Protein AF-A0A3M9MC49-F1 (afdb_monomer_lite)

Radius of gyration: 16.66 Å; chains: 1; bounding box: 54×24×45 Å

Foldseek 3Di:
DVVLLVQLLVLLQQLVCQLPPVDTLPVLCVVLVVCVVPHDLDPDLPDDLVSLSNVLSVLSVQLNVLSVVLVVDPDLVSSLVSPVSSLVSSVVSLCSNQVCVVPDPSSVSSVVSCPSSVVSSVVSVVVSVVVVVVVVVVVVVD

Organism: NCBI:txid2487040

Secondary structure (DSSP, 8-state):
-HHHHHHHHHHHHHHHIIIII---HHHHHHHHHHHHHHS-----TT--HHHHHHHHHHHHHHHHHHHHHHHH---HHHHHHHHHHHHHHHHHHHHHHHTTTTT-HHHHHHHHHHHHHHHHHHHHHHHHHHHHHHHHHHHT--

pLDDT: mean 81.54, std 14.17, range [47.94, 96.81]

Structure (mmCIF, N/CA/C/O backbone):
data_AF-A0A3M9MC49-F1
#
_entry.id   AF-A0A3M9MC49-F1
#
loop_
_atom_site.group_PDB
_atom_site.id
_atom_site.type_symbol
_atom_site.label_atom_id
_atom_site.label_alt_id
_atom_site.label_comp_id
_atom_site.label_asym_id
_atom_site.label_entity_id
_atom_site.label_seq_id
_atom_site.pdbx_PDB_ins_code
_atom_site.Cartn_x
_atom_site.Cartn_y
_atom_site.Cartn_z
_atom_site.occupancy
_atom_site.B_iso_or_equiv
_atom_site.auth_seq_id
_atom_site.auth_comp_id
_atom_site.auth_asym_id
_atom_site.auth_atom_id
_atom_site.pdbx_PDB_model_num
ATOM 1 N N . MET A 1 1 ? -10.753 -7.063 10.467 1.00 80.44 1 MET A N 1
ATOM 2 C CA . MET A 1 1 ? -9.899 -6.134 9.687 1.00 80.44 1 MET A CA 1
ATOM 3 C C . MET A 1 1 ? -8.442 -6.533 9.704 1.00 80.44 1 MET A C 1
ATOM 5 O O . MET A 1 1 ? -7.865 -6.559 8.635 1.00 80.44 1 MET A O 1
ATOM 9 N N . LYS A 1 2 ? -7.887 -6.906 10.867 1.00 86.56 2 LYS A N 1
ATOM 10 C CA . LYS A 1 2 ? -6.475 -7.289 11.019 1.00 86.56 2 LYS A CA 1
ATOM 11 C C . LYS A 1 2 ? -5.970 -8.242 9.924 1.00 86.56 2 LYS A C 1
ATOM 13 O O . LYS A 1 2 ? -4.986 -7.931 9.277 1.00 86.56 2 LYS A O 1
ATOM 18 N N . ARG A 1 3 ? -6.708 -9.326 9.635 1.00 89.50 3 ARG A N 1
ATOM 19 C CA . ARG A 1 3 ? -6.379 -10.269 8.544 1.00 89.50 3 ARG A CA 1
ATOM 20 C C . ARG A 1 3 ? -6.239 -9.595 7.173 1.00 89.50 3 ARG A C 1
ATOM 22 O O . ARG A 1 3 ? -5.277 -9.860 6.475 1.00 89.50 3 ARG A O 1
ATOM 29 N N . LEU A 1 4 ? -7.171 -8.713 6.809 1.00 90.00 4 LEU A N 1
ATOM 30 C CA . LEU A 1 4 ? -7.152 -8.023 5.516 1.00 90.00 4 LEU A CA 1
ATOM 31 C C . LEU A 1 4 ? -6.007 -7.007 5.440 1.00 90.00 4 LEU A C 1
ATOM 33 O O . LEU A 1 4 ? -5.341 -6.939 4.424 1.00 90.00 4 LEU A O 1
ATOM 37 N N . THR A 1 5 ? -5.724 -6.291 6.533 1.00 87.06 5 THR A N 1
ATOM 38 C CA . THR A 1 5 ? -4.550 -5.410 6.638 1.00 87.06 5 THR A CA 1
ATOM 39 C C . THR A 1 5 ? -3.244 -6.183 6.462 1.00 87.06 5 THR A C 1
ATOM 41 O O . THR A 1 5 ? -2.390 -5.755 5.696 1.00 87.06 5 THR A O 1
ATOM 44 N N . ILE A 1 6 ? -3.111 -7.343 7.113 1.00 89.00 6 ILE A N 1
ATOM 45 C CA . ILE A 1 6 ? -1.938 -8.216 6.972 1.00 89.00 6 ILE A CA 1
ATOM 46 C C . ILE A 1 6 ? -1.812 -8.727 5.531 1.00 89.00 6 ILE A C 1
ATOM 48 O O . ILE A 1 6 ? -0.722 -8.682 4.976 1.00 89.00 6 ILE A O 1
ATOM 52 N N . LEU A 1 7 ? -2.913 -9.149 4.897 1.00 90.00 7 LEU A N 1
ATOM 53 C CA . LEU A 1 7 ? -2.908 -9.569 3.491 1.00 90.00 7 LEU A CA 1
ATOM 54 C C . LEU A 1 7 ? -2.515 -8.431 2.544 1.00 90.00 7 LEU A C 1
ATOM 56 O O . LEU A 1 7 ? -1.719 -8.655 1.642 1.00 90.00 7 LEU A O 1
ATOM 60 N N . THR A 1 8 ? -3.020 -7.212 2.755 1.00 90.12 8 THR A N 1
ATOM 61 C CA . THR A 1 8 ? -2.614 -6.038 1.967 1.00 90.12 8 THR A CA 1
ATOM 62 C C . THR A 1 8 ? -1.112 -5.787 2.083 1.00 90.12 8 THR A C 1
ATOM 64 O O . THR A 1 8 ? -0.463 -5.545 1.071 1.00 90.12 8 THR A O 1
ATOM 67 N N . ILE A 1 9 ? -0.552 -5.887 3.292 1.00 87.56 9 ILE A N 1
ATOM 68 C CA . ILE A 1 9 ? 0.890 -5.746 3.518 1.00 87.56 9 ILE A CA 1
ATOM 69 C C . ILE A 1 9 ? 1.660 -6.875 2.806 1.00 87.56 9 ILE A C 1
ATOM 71 O O . ILE A 1 9 ? 2.579 -6.594 2.045 1.00 87.56 9 ILE A O 1
ATOM 75 N N . LEU A 1 10 ? 1.248 -8.136 2.979 1.00 87.12 10 LEU A N 1
ATOM 76 C CA . LEU A 1 10 ? 1.866 -9.305 2.337 1.00 87.12 10 LEU A CA 1
ATOM 77 C C . LEU A 1 10 ? 1.857 -9.219 0.811 1.00 87.12 10 LEU A C 1
ATOM 79 O O . LEU A 1 10 ? 2.884 -9.428 0.175 1.00 87.12 10 LEU A O 1
ATOM 83 N N . PHE A 1 11 ? 0.722 -8.877 0.206 1.00 88.38 11 PHE A N 1
ATOM 84 C CA . PHE A 1 11 ? 0.652 -8.747 -1.245 1.00 88.38 11 PHE A CA 1
ATOM 85 C C . PHE A 1 11 ? 1.455 -7.563 -1.767 1.00 88.38 11 PHE A C 1
ATOM 87 O O . PHE A 1 11 ? 1.997 -7.670 -2.860 1.00 88.38 11 PHE A O 1
ATOM 94 N N . ASN A 1 12 ? 1.590 -6.477 -1.000 1.00 86.94 12 ASN A N 1
ATOM 95 C CA . ASN A 1 12 ? 2.485 -5.384 -1.373 1.00 86.94 12 ASN A CA 1
ATOM 96 C C . ASN A 1 12 ? 3.956 -5.843 -1.436 1.00 86.94 12 ASN A C 1
ATOM 98 O O . ASN A 1 12 ? 4.674 -5.432 -2.342 1.00 86.94 12 ASN A O 1
ATOM 102 N N . PHE A 1 13 ? 4.389 -6.753 -0.552 1.00 78.88 13 PHE A N 1
ATOM 103 C CA . PHE A 1 13 ? 5.729 -7.353 -0.641 1.00 78.88 13 PHE A CA 1
ATOM 104 C C . PHE A 1 13 ? 5.933 -8.176 -1.915 1.00 78.88 13 PHE A C 1
ATOM 106 O O . PHE A 1 13 ? 6.998 -8.112 -2.529 1.00 78.88 13 PHE A O 1
ATOM 113 N N . PHE A 1 14 ? 4.924 -8.947 -2.324 1.00 79.19 14 PHE A N 1
ATOM 114 C CA . PHE A 1 14 ? 5.042 -9.820 -3.494 1.00 79.19 14 PHE A CA 1
ATOM 115 C C . PHE A 1 14 ? 5.218 -9.064 -4.816 1.00 79.19 14 PHE A C 1
ATOM 117 O O . PHE A 1 14 ? 5.756 -9.638 -5.760 1.00 79.19 14 PHE A O 1
ATOM 124 N N . ILE A 1 15 ? 4.843 -7.783 -4.873 1.00 77.94 15 ILE A N 1
ATOM 125 C CA . ILE A 1 15 ? 5.025 -6.931 -6.058 1.00 77.94 15 ILE A CA 1
ATOM 126 C C . ILE A 1 15 ? 6.504 -6.823 -6.428 1.00 77.94 15 ILE A C 1
ATOM 128 O O . ILE A 1 15 ? 6.878 -7.027 -7.577 1.00 77.94 15 ILE A O 1
ATOM 132 N N . VAL A 1 16 ? 7.350 -6.547 -5.435 1.00 67.38 16 VAL A N 1
ATOM 133 C CA . VAL A 1 16 ? 8.792 -6.359 -5.636 1.00 67.38 16 VAL A CA 1
ATOM 134 C C . VAL A 1 16 ? 9.462 -7.690 -5.970 1.00 67.38 16 VAL A C 1
ATOM 136 O O . VAL A 1 16 ? 10.287 -7.761 -6.877 1.00 67.38 16 VAL A O 1
ATOM 139 N N . VAL A 1 17 ? 9.078 -8.762 -5.271 1.00 65.38 17 VAL A N 1
ATOM 140 C CA . VAL A 1 17 ? 9.640 -10.102 -5.500 1.00 65.38 17 VAL A CA 1
ATOM 141 C C . VAL A 1 17 ? 9.307 -10.603 -6.911 1.00 65.38 17 VAL A C 1
ATOM 143 O O . VAL A 1 17 ? 10.170 -11.171 -7.579 1.00 65.38 17 VAL A O 1
ATOM 146 N N . GLY A 1 18 ? 8.081 -10.358 -7.386 1.00 57.28 18 GLY A N 1
ATOM 147 C CA . GLY A 1 18 ? 7.622 -10.761 -8.717 1.00 57.28 18 GLY A CA 1
ATOM 148 C C . GLY A 1 18 ? 8.293 -10.015 -9.873 1.00 57.28 18 GLY A C 1
ATOM 149 O O . GLY A 1 18 ? 8.401 -10.567 -10.964 1.00 57.28 18 GLY A O 1
ATOM 150 N N . ALA A 1 19 ? 8.805 -8.804 -9.640 1.00 63.38 19 ALA A N 1
ATOM 151 C CA . ALA A 1 19 ? 9.463 -7.976 -10.653 1.00 63.38 19 ALA A CA 1
ATOM 152 C C . ALA A 1 19 ? 10.852 -8.477 -11.101 1.00 63.38 19 ALA A C 1
ATOM 154 O O . ALA A 1 19 ? 11.510 -7.829 -11.911 1.00 63.38 19 ALA A O 1
ATOM 155 N N . GLY A 1 20 ? 11.316 -9.620 -10.586 1.00 52.66 20 GLY A N 1
ATOM 156 C CA . GLY A 1 20 ? 12.557 -10.258 -11.033 1.00 52.66 20 GLY A CA 1
ATOM 157 C C . GLY A 1 20 ? 13.826 -9.749 -10.354 1.00 52.66 20 GLY A C 1
ATOM 158 O O . GLY A 1 20 ? 14.906 -10.240 -10.666 1.00 52.66 20 GLY A O 1
ATOM 159 N N . HIS A 1 21 ? 13.726 -8.841 -9.380 1.00 57.59 21 HIS A N 1
ATOM 160 C CA . HIS A 1 21 ? 14.907 -8.404 -8.637 1.00 57.59 21 HIS A CA 1
ATOM 161 C C . HIS A 1 21 ? 15.378 -9.395 -7.571 1.00 57.59 21 HIS A C 1
ATOM 163 O O . HIS A 1 21 ? 16.453 -9.188 -7.031 1.00 57.59 21 HIS A O 1
ATOM 169 N N . GLY A 1 22 ? 14.629 -10.463 -7.245 1.00 47.94 22 GLY A N 1
ATOM 170 C CA . GLY A 1 22 ? 15.051 -11.477 -6.250 1.00 47.94 22 GLY A CA 1
ATOM 171 C C . GLY A 1 22 ? 15.311 -10.915 -4.842 1.00 47.94 22 GLY A C 1
ATOM 172 O O . GLY A 1 22 ? 15.716 -11.621 -3.923 1.00 47.94 22 GLY A O 1
ATOM 173 N N . ILE A 1 23 ? 15.046 -9.627 -4.680 1.00 49.34 23 ILE A N 1
ATOM 174 C CA . ILE A 1 23 ? 15.401 -8.788 -3.567 1.00 49.34 23 ILE A CA 1
ATOM 175 C C . ILE A 1 23 ? 14.087 -8.535 -2.838 1.00 49.34 23 ILE A C 1
ATOM 177 O O . ILE A 1 23 ? 13.244 -7.743 -3.258 1.00 49.34 23 ILE A O 1
ATOM 181 N N . GLY A 1 24 ? 13.874 -9.281 -1.757 1.00 54.09 24 GLY A N 1
ATOM 182 C CA . GLY A 1 24 ? 12.802 -8.978 -0.816 1.00 54.09 24 GLY A CA 1
ATOM 183 C C . GLY A 1 24 ? 13.017 -7.613 -0.148 1.00 54.09 24 GLY A C 1
ATOM 184 O O . GLY A 1 24 ? 13.926 -6.858 -0.485 1.00 54.09 24 GLY A O 1
ATOM 185 N N . PHE A 1 25 ? 12.212 -7.311 0.869 1.00 52.22 25 PHE A N 1
ATOM 186 C CA . PHE A 1 25 ? 12.291 -6.065 1.646 1.00 52.22 25 PHE A CA 1
ATOM 187 C C . PHE A 1 25 ? 13.715 -5.661 2.062 1.00 52.22 25 PHE A C 1
ATOM 189 O O . PHE A 1 25 ? 14.055 -4.485 2.028 1.00 52.22 25 PHE A O 1
ATOM 196 N N . VAL A 1 26 ? 14.549 -6.648 2.403 1.00 50.41 26 VAL A N 1
ATOM 197 C CA . VAL A 1 26 ? 15.935 -6.451 2.841 1.00 50.41 26 VAL A CA 1
ATOM 198 C C . VAL A 1 26 ? 16.790 -5.828 1.744 1.00 50.41 26 VAL A C 1
ATOM 200 O O . VAL A 1 26 ? 17.437 -4.822 1.998 1.00 50.41 26 VAL A O 1
ATOM 203 N N . GLY A 1 27 ? 16.736 -6.328 0.510 1.00 54.31 27 GLY A N 1
ATOM 204 C CA . GLY A 1 27 ? 17.607 -5.780 -0.525 1.00 54.31 27 GLY A CA 1
ATOM 205 C C . GLY A 1 27 ? 17.101 -4.451 -1.104 1.00 54.31 27 GLY A C 1
ATOM 206 O O . GLY A 1 27 ? 17.914 -3.692 -1.611 1.00 54.31 27 GLY A O 1
ATOM 207 N N . ILE A 1 28 ? 15.800 -4.108 -1.023 1.00 58.06 28 ILE A N 1
ATOM 208 C CA . ILE A 1 28 ? 15.373 -2.745 -1.403 1.00 58.06 28 ILE A CA 1
ATOM 209 C C . ILE A 1 28 ? 15.883 -1.744 -0.371 1.00 58.06 28 ILE A C 1
ATOM 211 O O . ILE A 1 28 ? 16.340 -0.668 -0.744 1.00 58.06 28 ILE A O 1
ATOM 215 N N . ILE A 1 29 ? 15.820 -2.099 0.917 1.00 58.12 29 ILE A N 1
ATOM 216 C CA . ILE A 1 29 ? 16.400 -1.286 1.987 1.00 58.12 29 ILE A CA 1
ATOM 217 C C . ILE A 1 29 ? 17.908 -1.163 1.776 1.00 58.12 29 ILE A C 1
ATOM 219 O O . ILE A 1 29 ? 18.412 -0.051 1.820 1.00 58.12 29 ILE A O 1
ATOM 223 N N . GLU A 1 30 ? 18.618 -2.257 1.492 1.00 52.91 30 GLU A N 1
ATOM 224 C CA . GLU A 1 30 ? 20.064 -2.223 1.242 1.00 52.91 30 GLU A CA 1
ATOM 225 C C . GLU A 1 30 ? 20.419 -1.411 -0.004 1.00 52.91 30 GLU A C 1
ATOM 227 O O . GLU A 1 30 ? 21.323 -0.590 0.076 1.00 52.91 30 GLU A O 1
ATOM 232 N N . MET A 1 31 ? 19.697 -1.555 -1.121 1.00 58.31 31 MET A N 1
ATOM 233 C CA . MET A 1 31 ? 19.928 -0.756 -2.334 1.00 58.31 31 MET A CA 1
ATOM 234 C C . MET A 1 31 ? 19.586 0.720 -2.130 1.00 58.31 31 MET A C 1
ATOM 236 O O . MET A 1 31 ? 20.324 1.584 -2.591 1.00 58.31 31 MET A O 1
ATOM 240 N N . ALA A 1 32 ? 18.492 1.034 -1.432 1.00 57.41 32 ALA A N 1
ATOM 241 C CA . ALA A 1 32 ? 18.134 2.411 -1.111 1.00 57.41 32 ALA A CA 1
ATOM 242 C C . ALA A 1 32 ? 19.158 3.044 -0.156 1.00 57.41 32 ALA A C 1
ATOM 244 O O . ALA A 1 32 ? 19.535 4.194 -0.357 1.00 57.41 32 ALA A O 1
ATOM 245 N N . LEU A 1 33 ? 19.644 2.293 0.837 1.00 57.03 33 LEU A N 1
ATOM 246 C CA . LEU A 1 33 ? 20.665 2.735 1.787 1.00 57.03 33 LEU A CA 1
ATOM 247 C C . LEU A 1 33 ? 22.036 2.896 1.110 1.00 57.03 33 LEU A C 1
ATOM 249 O O . LEU A 1 33 ? 22.701 3.900 1.337 1.00 57.03 33 LEU A O 1
ATOM 253 N N . LEU A 1 34 ? 22.437 1.959 0.243 1.00 55.91 34 LEU A N 1
ATOM 254 C CA . LEU A 1 34 ? 23.661 2.049 -0.561 1.00 55.91 34 LEU A CA 1
ATOM 255 C C . LEU A 1 34 ? 23.604 3.224 -1.533 1.00 55.91 34 LEU A C 1
ATOM 257 O O . LEU A 1 34 ? 24.544 4.012 -1.562 1.00 55.91 34 LEU A O 1
ATOM 261 N N . ASN A 1 35 ? 22.510 3.392 -2.281 1.00 56.41 35 ASN A N 1
ATOM 262 C CA . ASN A 1 35 ? 22.366 4.516 -3.208 1.00 56.41 35 ASN A CA 1
ATOM 263 C C . ASN A 1 35 ? 22.325 5.854 -2.468 1.00 56.41 35 ASN A C 1
ATOM 265 O O . ASN A 1 35 ? 22.974 6.787 -2.919 1.00 56.41 35 ASN A O 1
ATOM 269 N N . TYR A 1 36 ? 21.657 5.935 -1.313 1.00 59.78 36 TYR A N 1
ATOM 270 C CA . TYR A 1 36 ? 21.671 7.125 -0.454 1.00 59.78 36 TYR A CA 1
ATOM 271 C C . TYR A 1 36 ? 23.075 7.454 0.084 1.00 59.78 36 TYR A C 1
ATOM 273 O O . TYR A 1 36 ? 23.420 8.621 0.236 1.00 59.78 36 TYR A O 1
ATOM 281 N N . LEU A 1 37 ? 23.896 6.437 0.365 1.00 54.59 37 LEU A N 1
ATOM 282 C CA . LEU A 1 37 ? 25.270 6.606 0.849 1.00 54.59 37 LEU A CA 1
ATOM 283 C C . LEU A 1 37 ? 26.291 6.893 -0.267 1.00 54.59 37 LEU A C 1
ATOM 285 O O . LEU A 1 37 ? 27.389 7.351 0.042 1.00 54.59 37 LEU A O 1
ATOM 289 N N . THR A 1 38 ? 25.969 6.606 -1.534 1.00 56.94 38 THR A N 1
ATOM 290 C CA . THR A 1 38 ? 26.934 6.636 -2.654 1.00 56.94 38 THR A CA 1
ATOM 291 C C . THR A 1 38 ? 26.554 7.560 -3.815 1.00 56.94 38 THR A C 1
ATOM 293 O O . THR A 1 38 ? 27.404 7.818 -4.666 1.00 56.94 38 THR A O 1
ATOM 296 N N . SER A 1 39 ? 25.327 8.089 -3.871 1.00 53.03 39 SER A N 1
ATOM 297 C CA . SER A 1 39 ? 24.844 8.920 -4.987 1.00 53.03 39 SER A CA 1
ATOM 298 C C . SER A 1 39 ? 23.646 9.810 -4.619 1.00 53.03 39 SER A C 1
ATOM 300 O O . SER A 1 39 ? 22.940 9.558 -3.643 1.00 53.03 39 SER A O 1
ATOM 302 N N . ASP A 1 40 ? 23.396 10.850 -5.421 1.00 55.91 40 ASP A N 1
ATOM 303 C CA . ASP A 1 40 ? 22.280 11.786 -5.245 1.00 55.91 40 ASP A CA 1
ATOM 304 C C . ASP A 1 40 ? 20.921 11.070 -5.357 1.00 55.91 40 ASP A C 1
ATOM 306 O O . ASP A 1 40 ? 20.452 10.721 -6.443 1.00 55.91 40 ASP A O 1
ATOM 310 N N . PHE A 1 41 ? 20.258 10.859 -4.219 1.00 59.50 41 PHE A N 1
ATOM 311 C CA . PHE A 1 41 ? 18.887 10.356 -4.174 1.00 59.50 41 PHE A CA 1
ATOM 312 C C . PHE A 1 41 ? 17.947 11.336 -4.894 1.00 59.50 41 PHE A C 1
ATOM 314 O O . PHE A 1 41 ? 17.670 12.431 -4.404 1.00 59.50 41 PHE A O 1
ATOM 321 N N . THR A 1 42 ? 17.432 10.941 -6.060 1.00 58.66 42 THR A N 1
ATOM 322 C CA . THR A 1 42 ? 16.533 11.772 -6.867 1.00 58.66 42 THR A CA 1
ATOM 323 C C . THR A 1 42 ? 15.096 11.263 -6.773 1.00 58.66 42 THR A C 1
ATOM 325 O O . THR A 1 42 ? 14.721 10.228 -7.317 1.00 58.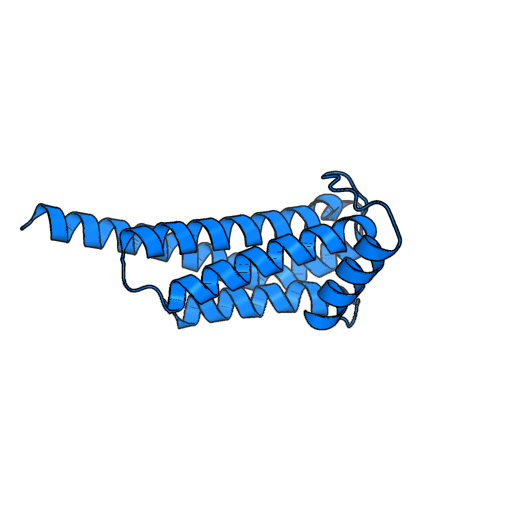66 42 THR A O 1
ATOM 328 N N . LEU A 1 43 ? 14.243 12.024 -6.083 1.00 60.72 43 LEU A N 1
ATOM 329 C CA . LEU A 1 43 ? 12.790 11.830 -6.097 1.00 60.72 43 LEU A CA 1
ATOM 330 C C . LEU A 1 43 ? 12.204 12.442 -7.375 1.00 60.72 43 LEU A C 1
ATOM 332 O O . LEU A 1 43 ? 11.626 13.527 -7.343 1.00 60.72 43 LEU A O 1
ATOM 336 N N . SER A 1 44 ? 12.359 11.760 -8.511 1.00 66.62 44 SER A N 1
ATOM 337 C CA . SER A 1 44 ? 11.706 12.165 -9.761 1.00 66.62 44 SER A CA 1
ATOM 338 C C . SER A 1 44 ? 10.491 11.272 -10.059 1.00 66.62 44 SER A C 1
ATOM 340 O O . SER A 1 44 ? 10.650 10.063 -10.228 1.00 66.62 44 SER A O 1
ATOM 342 N N . PRO A 1 45 ? 9.271 11.837 -10.167 1.00 59.19 45 PRO A N 1
ATOM 343 C CA . PRO A 1 45 ? 8.064 11.106 -10.573 1.00 59.19 45 PRO A CA 1
ATOM 344 C C . PRO A 1 45 ? 8.102 10.544 -11.994 1.00 59.19 45 PRO A C 1
ATOM 346 O O . PRO A 1 45 ? 7.241 9.746 -12.345 1.00 59.19 45 PRO A O 1
ATOM 349 N N . PHE A 1 46 ? 9.070 10.986 -12.796 1.00 68.69 46 PHE A N 1
ATOM 350 C CA . PHE A 1 46 ? 9.248 10.607 -14.196 1.00 68.69 46 PHE A CA 1
ATOM 351 C C . PHE A 1 46 ? 10.552 9.833 -14.414 1.00 68.69 46 PHE A C 1
ATOM 353 O O . PHE A 1 46 ? 11.046 9.757 -15.535 1.00 68.69 46 PHE A O 1
ATOM 360 N N . ALA A 1 47 ? 11.154 9.331 -13.333 1.00 69.31 47 ALA A N 1
ATOM 361 C CA . ALA A 1 47 ? 12.336 8.493 -13.418 1.00 69.31 47 ALA A CA 1
ATOM 362 C C . ALA A 1 47 ? 12.010 7.156 -14.094 1.00 69.31 47 ALA A C 1
ATOM 364 O O . ALA A 1 47 ? 10.916 6.609 -13.928 1.00 69.31 47 ALA A O 1
ATOM 365 N N . ASP A 1 48 ? 12.993 6.600 -14.798 1.00 76.81 48 ASP A N 1
ATOM 366 C CA . ASP A 1 48 ? 12.909 5.240 -15.319 1.00 76.81 48 ASP A CA 1
ATOM 367 C C . ASP A 1 48 ? 12.702 4.219 -14.189 1.00 76.81 48 ASP A C 1
ATOM 369 O O . ASP A 1 48 ? 12.989 4.481 -13.017 1.00 76.81 48 ASP A O 1
ATOM 373 N N . TYR A 1 49 ? 12.197 3.034 -14.550 1.00 76.88 49 TYR A N 1
ATOM 374 C CA . TYR A 1 49 ? 11.776 1.996 -13.603 1.00 76.88 49 TYR A CA 1
ATOM 375 C C . TYR A 1 49 ? 12.817 1.739 -12.500 1.00 76.88 49 TYR A C 1
ATOM 377 O O . TYR A 1 49 ? 12.485 1.854 -11.320 1.00 76.88 49 TYR A O 1
ATOM 385 N N . ASP A 1 50 ? 14.080 1.504 -12.868 1.00 75.69 50 ASP A N 1
ATOM 386 C CA . ASP A 1 50 ? 15.158 1.196 -11.919 1.00 75.69 50 ASP A CA 1
ATOM 387 C C . ASP A 1 50 ? 15.490 2.373 -10.991 1.00 75.69 50 ASP A C 1
ATOM 389 O O . ASP A 1 50 ? 15.688 2.194 -9.788 1.00 75.69 50 ASP A O 1
ATOM 393 N N . ALA A 1 51 ? 15.473 3.597 -11.522 1.00 75.94 51 ALA A N 1
ATOM 394 C CA . ALA A 1 51 ? 15.716 4.811 -10.747 1.00 75.94 51 ALA A CA 1
ATOM 395 C C . ALA A 1 51 ? 14.568 5.111 -9.764 1.00 75.94 51 ALA A C 1
ATOM 397 O O . ALA A 1 51 ? 14.784 5.739 -8.727 1.00 75.94 51 ALA A O 1
ATOM 398 N N . SER A 1 52 ? 13.354 4.622 -10.043 1.00 77.00 52 SER A N 1
ATOM 399 C CA . SER A 1 52 ? 12.200 4.767 -9.149 1.00 77.00 52 SER A CA 1
ATOM 400 C C . SER A 1 52 ? 12.200 3.779 -7.969 1.00 77.00 52 SER A C 1
ATOM 402 O O . SER A 1 52 ? 11.575 4.057 -6.940 1.00 77.00 52 SER A O 1
ATOM 404 N N . LEU A 1 53 ? 12.924 2.653 -8.066 1.00 77.50 53 LEU A N 1
ATOM 405 C CA . LEU A 1 53 ? 12.894 1.569 -7.072 1.00 77.50 53 LEU A CA 1
ATOM 406 C C . LEU A 1 53 ? 13.236 2.006 -5.638 1.00 77.50 53 LEU A C 1
ATOM 408 O O . LEU A 1 53 ? 12.509 1.601 -4.725 1.00 77.50 53 LEU A O 1
ATOM 412 N N . PRO A 1 54 ? 14.270 2.837 -5.384 1.00 75.88 54 PRO A N 1
ATOM 413 C CA . PRO A 1 54 ? 14.587 3.278 -4.026 1.00 75.88 54 PRO A CA 1
ATOM 414 C C . PRO A 1 54 ? 13.448 4.089 -3.395 1.00 75.88 54 PRO A C 1
ATOM 416 O O . PRO A 1 54 ? 13.059 3.845 -2.250 1.00 75.88 54 PRO A O 1
ATOM 419 N N . ALA A 1 55 ? 12.863 5.020 -4.155 1.00 78.88 55 ALA A N 1
ATOM 420 C CA . ALA A 1 55 ? 11.747 5.843 -3.698 1.00 78.88 55 ALA A CA 1
ATOM 421 C C . ALA A 1 55 ? 10.484 5.000 -3.453 1.00 78.88 55 ALA A C 1
ATOM 423 O O . ALA A 1 55 ? 9.833 5.143 -2.414 1.00 78.88 55 ALA A O 1
ATOM 424 N N . VAL A 1 56 ? 10.171 4.078 -4.370 1.00 83.00 56 VAL A N 1
ATOM 425 C CA . VAL A 1 56 ? 9.069 3.110 -4.238 1.00 83.00 56 VAL A CA 1
ATOM 426 C C . VAL A 1 56 ? 9.236 2.273 -2.973 1.00 83.00 56 VAL A C 1
ATOM 428 O O . VAL A 1 56 ? 8.274 2.126 -2.215 1.00 83.00 56 VAL A O 1
ATOM 431 N N . GLY A 1 57 ? 10.445 1.763 -2.729 1.00 79.50 57 GLY A N 1
ATOM 432 C CA . GLY A 1 57 ? 10.791 0.964 -1.558 1.00 79.50 57 GLY A CA 1
ATOM 433 C C . GLY A 1 57 ? 10.572 1.699 -0.244 1.00 79.50 57 GLY A C 1
ATOM 434 O O . GLY A 1 57 ? 9.912 1.175 0.653 1.00 79.50 57 GLY A O 1
ATOM 435 N N . LEU A 1 58 ? 11.065 2.935 -0.150 1.00 81.56 58 LEU A N 1
ATOM 436 C CA . LEU A 1 58 ? 10.878 3.779 1.031 1.00 81.56 58 LEU A CA 1
ATOM 437 C C . LEU A 1 58 ? 9.399 4.100 1.274 1.00 81.56 58 LEU A C 1
ATOM 439 O O . LEU A 1 58 ? 8.910 3.927 2.391 1.00 81.56 58 LEU A O 1
ATOM 443 N N . LEU A 1 59 ? 8.662 4.509 0.237 1.00 86.81 59 LEU A N 1
ATOM 444 C CA . LEU A 1 59 ? 7.226 4.783 0.347 1.00 86.81 59 LEU A CA 1
ATOM 445 C C . LEU A 1 59 ? 6.440 3.537 0.776 1.00 86.81 59 LEU A C 1
ATOM 447 O O . LEU A 1 59 ? 5.578 3.627 1.656 1.00 86.81 59 LEU A O 1
ATOM 451 N N . ALA A 1 60 ? 6.761 2.373 0.200 1.00 87.50 60 ALA A N 1
ATOM 452 C CA . ALA A 1 60 ? 6.147 1.105 0.576 1.00 87.50 60 ALA A CA 1
ATOM 453 C C . ALA A 1 60 ? 6.424 0.775 2.046 1.00 87.50 60 ALA A C 1
ATOM 455 O O . ALA A 1 60 ? 5.497 0.477 2.799 1.00 87.50 60 ALA A O 1
ATOM 456 N N . LEU A 1 61 ? 7.680 0.891 2.476 1.00 85.75 61 LEU A N 1
ATOM 457 C CA . LEU A 1 61 ? 8.110 0.608 3.841 1.00 85.75 61 LEU A CA 1
ATOM 458 C C . LEU A 1 61 ? 7.399 1.502 4.859 1.00 85.75 61 LEU A C 1
ATOM 460 O O . LEU A 1 61 ? 6.831 0.998 5.830 1.00 85.75 61 LEU A O 1
ATOM 464 N N . ILE A 1 62 ? 7.359 2.814 4.618 1.00 90.12 62 ILE A N 1
ATOM 465 C CA . ILE A 1 62 ? 6.661 3.759 5.499 1.00 90.12 62 ILE A CA 1
ATOM 466 C C . ILE A 1 62 ? 5.162 3.424 5.541 1.00 90.12 62 ILE A C 1
ATOM 468 O O . ILE A 1 62 ? 4.565 3.396 6.621 1.00 90.12 62 ILE A O 1
ATOM 472 N N . GLY A 1 63 ? 4.548 3.102 4.398 1.00 91.75 63 GLY A N 1
ATOM 473 C CA . GLY A 1 63 ? 3.141 2.704 4.326 1.00 91.75 63 GLY A CA 1
ATOM 474 C C . GLY A 1 63 ? 2.836 1.429 5.122 1.00 91.75 63 GLY A C 1
ATOM 475 O O . GLY A 1 63 ? 1.877 1.389 5.899 1.00 91.75 63 GLY A O 1
ATOM 476 N N . GLN A 1 64 ? 3.684 0.407 4.997 1.00 91.69 64 GLN A N 1
ATOM 477 C CA . GLN A 1 64 ? 3.565 -0.857 5.725 1.00 91.69 64 GLN A CA 1
ATOM 478 C C . GLN A 1 64 ? 3.731 -0.661 7.234 1.00 91.69 64 GLN A C 1
ATOM 480 O O . GLN A 1 64 ? 2.875 -1.114 7.995 1.00 91.69 64 GLN A O 1
ATOM 485 N N . ILE A 1 65 ? 4.775 0.052 7.674 1.00 90.94 65 ILE A N 1
ATOM 486 C CA . ILE A 1 65 ? 4.994 0.369 9.095 1.00 90.94 65 ILE A CA 1
ATOM 487 C C . ILE A 1 65 ? 3.785 1.118 9.660 1.00 90.94 65 ILE A C 1
ATOM 489 O O . ILE A 1 65 ? 3.273 0.754 10.718 1.00 90.94 65 ILE A O 1
ATOM 493 N N . THR A 1 66 ? 3.265 2.106 8.930 1.00 94.44 66 THR A N 1
ATOM 494 C CA . THR A 1 66 ? 2.068 2.859 9.333 1.00 94.44 66 THR A CA 1
ATOM 495 C C . THR A 1 66 ? 0.853 1.936 9.508 1.00 94.44 66 THR A C 1
ATOM 497 O O . THR A 1 66 ? 0.146 2.016 10.521 1.00 94.44 66 THR A O 1
ATOM 500 N N . LEU A 1 67 ? 0.622 1.002 8.575 1.00 92.25 67 LEU A N 1
ATOM 501 C CA . LEU A 1 67 ? -0.443 0.001 8.710 1.00 92.25 67 LEU A CA 1
ATOM 502 C C . LEU A 1 67 ? -0.207 -0.953 9.890 1.00 92.25 67 LEU A C 1
ATOM 504 O O . LEU A 1 67 ? -1.172 -1.294 10.578 1.00 92.25 67 LEU A O 1
ATOM 508 N N . ILE A 1 68 ? 1.035 -1.349 10.173 1.00 92.75 68 ILE A N 1
ATOM 509 C CA . ILE A 1 68 ? 1.386 -2.189 11.329 1.00 92.75 68 ILE A CA 1
ATOM 510 C C . ILE A 1 68 ? 1.114 -1.447 12.644 1.00 92.75 68 ILE A C 1
ATOM 512 O O . ILE A 1 68 ? 0.452 -1.999 13.524 1.00 92.75 68 ILE A O 1
ATOM 516 N N . ILE A 1 69 ? 1.523 -0.180 12.767 1.00 92.19 69 ILE A N 1
ATOM 517 C CA . ILE A 1 69 ? 1.235 0.663 13.943 1.00 92.19 69 ILE A CA 1
ATOM 518 C C . ILE A 1 69 ? -0.282 0.785 14.151 1.00 92.19 69 ILE A C 1
ATOM 520 O O . ILE A 1 69 ? -0.784 0.715 15.281 1.00 92.19 69 ILE A O 1
ATOM 524 N N . SER A 1 70 ? -1.048 0.878 13.060 1.00 93.94 70 SER A N 1
ATOM 525 C CA . SER A 1 70 ? -2.509 0.869 13.140 1.00 93.94 70 SER A CA 1
ATOM 526 C C . SER A 1 70 ? -3.068 -0.431 13.752 1.00 93.94 70 SER A C 1
ATOM 528 O O . SER A 1 70 ? -4.121 -0.411 14.381 1.00 93.94 70 SER A O 1
ATOM 530 N N . LEU A 1 71 ? -2.388 -1.578 13.666 1.00 91.81 71 LEU A N 1
ATOM 531 C CA . LEU A 1 71 ? -2.883 -2.817 14.286 1.00 91.81 71 LEU A CA 1
ATOM 532 C C . LEU A 1 71 ? -2.798 -2.801 15.820 1.00 91.81 71 LEU A C 1
ATOM 534 O O . LEU A 1 71 ? -3.602 -3.479 16.470 1.00 91.81 71 LEU A O 1
ATOM 538 N N . ALA A 1 72 ? -1.863 -2.030 16.383 1.00 91.75 72 ALA A N 1
ATOM 539 C CA . ALA A 1 72 ? -1.646 -1.893 17.826 1.00 91.75 72 ALA A CA 1
ATOM 540 C C . ALA A 1 72 ? -2.389 -0.694 18.453 1.00 91.75 72 ALA A C 1
ATOM 542 O O . ALA A 1 72 ? -2.531 -0.609 19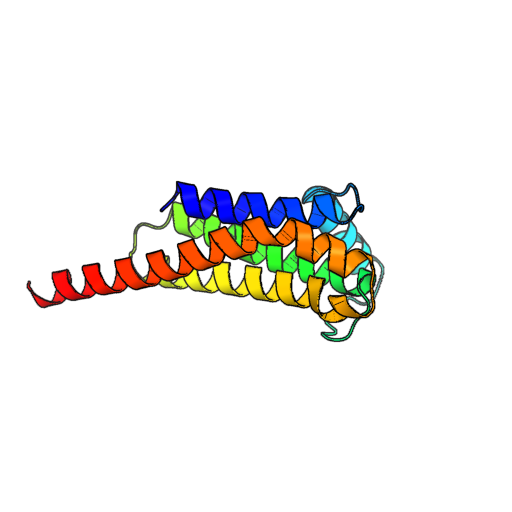.673 1.00 91.75 72 ALA A O 1
ATOM 543 N N . THR A 1 73 ? -2.894 0.230 17.633 1.00 93.12 73 THR A N 1
ATOM 544 C CA . THR A 1 73 ? -3.524 1.474 18.097 1.00 93.12 73 THR A CA 1
ATOM 545 C C . THR A 1 73 ? -4.962 1.251 18.579 1.00 93.12 73 THR A C 1
ATOM 547 O O . THR A 1 73 ? -5.818 0.808 17.815 1.00 93.12 73 THR A O 1
ATOM 550 N N . LYS A 1 74 ? -5.257 1.636 19.830 1.00 90.25 74 LYS A N 1
ATOM 551 C CA . LYS A 1 74 ? -6.601 1.524 20.437 1.00 90.25 74 LYS A CA 1
ATOM 552 C C . LYS A 1 74 ? -7.524 2.716 20.142 1.00 90.25 74 LYS A C 1
ATOM 554 O O . LYS A 1 74 ? -8.737 2.542 20.075 1.00 90.25 74 LYS A O 1
ATOM 559 N N . ASN A 1 75 ? -6.975 3.921 19.961 1.00 91.50 75 ASN A N 1
ATOM 560 C CA . ASN A 1 75 ? -7.766 5.128 19.688 1.00 91.50 75 ASN A CA 1
ATOM 561 C C . ASN A 1 75 ? -8.385 5.065 18.282 1.00 91.50 75 ASN A C 1
ATOM 563 O O . ASN A 1 75 ? -7.654 5.034 17.295 1.00 91.50 75 ASN A O 1
ATOM 567 N N . TYR A 1 76 ? -9.718 5.091 18.181 1.00 88.62 76 TYR A N 1
ATOM 568 C CA . TYR A 1 76 ? -10.423 4.878 16.914 1.00 88.62 76 TYR A CA 1
ATOM 569 C C . TYR A 1 76 ? -10.163 5.963 15.854 1.00 88.62 76 TYR A C 1
ATOM 571 O O . TYR A 1 76 ? -9.984 5.619 14.686 1.00 88.62 76 TYR A O 1
ATOM 579 N N . ARG A 1 77 ? -10.118 7.252 16.234 1.00 90.31 77 ARG A N 1
ATOM 580 C CA . ARG A 1 77 ? -9.907 8.360 15.279 1.00 90.31 77 ARG A CA 1
ATOM 581 C C . ARG A 1 77 ? -8.496 8.310 14.723 1.00 90.31 77 ARG A C 1
ATOM 583 O O . ARG A 1 77 ? -8.300 8.357 13.514 1.00 90.31 77 ARG A O 1
ATOM 590 N N . PHE A 1 78 ? -7.521 8.161 15.615 1.00 93.06 78 PHE A N 1
ATOM 591 C CA . PHE A 1 78 ? -6.121 8.069 15.223 1.00 93.06 78 PHE A CA 1
ATOM 592 C C . PHE A 1 78 ? -5.860 6.811 14.384 1.00 93.06 78 PHE A C 1
ATOM 594 O O . PHE A 1 78 ? -5.197 6.873 13.354 1.00 93.06 78 PHE A O 1
ATOM 601 N N . ASN A 1 79 ? -6.471 5.683 14.758 1.00 93.19 79 ASN A N 1
ATOM 602 C CA . ASN A 1 79 ? -6.399 4.438 14.003 1.00 93.19 79 ASN A CA 1
ATOM 603 C C . ASN A 1 79 ? -6.923 4.568 12.566 1.00 93.19 79 ASN A C 1
ATOM 605 O O . ASN A 1 79 ? -6.302 4.046 11.642 1.00 93.19 79 ASN A O 1
ATOM 609 N N . TYR A 1 80 ? -8.055 5.250 12.383 1.00 94.12 80 TYR A N 1
ATOM 610 C CA . TYR A 1 80 ? -8.635 5.509 11.067 1.00 94.12 80 TYR A CA 1
ATOM 611 C C . TYR A 1 80 ? -7.665 6.293 10.173 1.00 94.12 80 TYR A C 1
ATOM 613 O O . TYR A 1 80 ? -7.383 5.865 9.053 1.00 94.12 80 TYR A O 1
ATOM 621 N N . TRP A 1 81 ? -7.101 7.387 10.691 1.00 95.81 81 TRP A N 1
ATOM 622 C CA . TRP A 1 81 ? -6.151 8.214 9.945 1.00 95.81 81 TRP A CA 1
ATOM 623 C C . TRP A 1 81 ? -4.850 7.477 9.625 1.00 95.81 81 TRP A C 1
ATOM 625 O O . TRP A 1 81 ? -4.393 7.546 8.488 1.00 95.81 81 TRP A O 1
ATOM 635 N N . LEU A 1 82 ? -4.303 6.701 10.569 1.00 95.44 82 LEU A N 1
ATOM 636 C CA . LEU A 1 82 ? -3.138 5.848 10.311 1.00 95.44 82 LEU A CA 1
ATOM 637 C C . LEU A 1 82 ? -3.403 4.845 9.186 1.00 95.44 82 LEU A C 1
ATOM 639 O O . LEU A 1 82 ? -2.580 4.690 8.288 1.00 95.44 82 LEU A O 1
ATOM 643 N N . LYS A 1 83 ? -4.562 4.176 9.204 1.00 95.38 83 LYS A N 1
ATOM 644 C CA . LYS A 1 83 ? -4.918 3.220 8.149 1.00 95.38 83 LYS A CA 1
ATOM 645 C C . LYS A 1 83 ? -5.012 3.892 6.782 1.00 95.38 83 LYS A C 1
ATOM 647 O O . LYS A 1 83 ? -4.507 3.331 5.816 1.00 95.38 83 LYS A O 1
ATOM 652 N N . LEU A 1 84 ? -5.639 5.068 6.699 1.00 96.44 84 LEU A N 1
ATOM 653 C CA . LEU A 1 84 ? -5.742 5.812 5.443 1.00 96.44 84 LEU A CA 1
ATOM 654 C C . LEU A 1 84 ? -4.382 6.283 4.934 1.00 96.44 84 LEU A C 1
ATOM 656 O O . LEU A 1 84 ? -4.084 6.081 3.761 1.00 96.44 84 LEU A O 1
ATOM 660 N N . LEU A 1 85 ? -3.558 6.860 5.809 1.00 96.56 85 LEU A N 1
ATOM 661 C CA . LEU A 1 85 ? -2.219 7.320 5.454 1.00 96.56 85 LEU A CA 1
ATOM 662 C C . LEU A 1 85 ? -1.357 6.158 4.950 1.00 96.56 85 LEU A C 1
ATOM 664 O O . LEU A 1 85 ? -0.753 6.257 3.886 1.00 96.56 85 LEU A O 1
ATOM 668 N N . GLY A 1 86 ? -1.355 5.036 5.673 1.00 95.44 86 GLY A N 1
ATOM 669 C CA . GLY A 1 86 ? -0.623 3.842 5.265 1.00 95.44 86 GLY A CA 1
ATOM 670 C C . GLY A 1 86 ? -1.091 3.316 3.909 1.00 95.44 86 GLY A C 1
ATOM 671 O O . GLY A 1 86 ? -0.267 3.043 3.043 1.00 95.44 86 GLY A O 1
ATOM 672 N N . LEU A 1 87 ? -2.406 3.235 3.682 1.00 96.38 87 LEU A N 1
ATOM 673 C CA . LEU A 1 87 ? -2.955 2.776 2.404 1.00 96.38 87 LEU A CA 1
ATOM 674 C C . LEU A 1 87 ? -2.596 3.715 1.242 1.00 96.38 87 LEU A C 1
ATOM 676 O O . LEU A 1 87 ? -2.220 3.248 0.171 1.00 96.38 87 LEU A O 1
ATOM 680 N 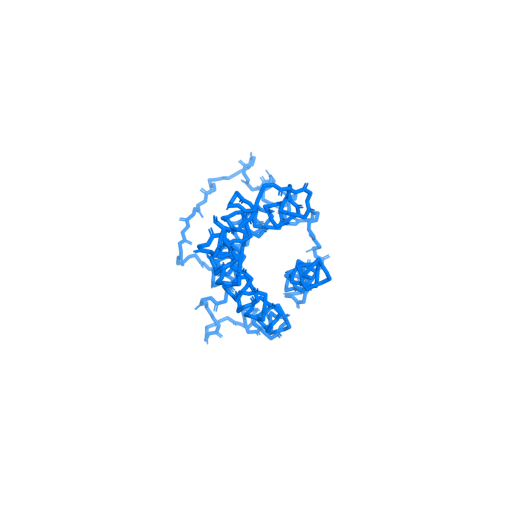N . PHE A 1 88 ? -2.683 5.027 1.472 1.00 96.50 88 PHE A N 1
ATOM 681 C CA . PHE A 1 88 ? -2.345 6.048 0.485 1.00 96.50 88 PHE A CA 1
ATOM 682 C C . PHE A 1 88 ? -0.876 5.960 0.061 1.00 96.50 88 PHE A C 1
ATOM 684 O O . PHE A 1 88 ? -0.587 5.961 -1.132 1.00 96.50 88 PHE A O 1
ATOM 691 N N . LEU A 1 89 ? 0.044 5.801 1.018 1.00 94.19 89 LEU A N 1
ATOM 692 C CA . LEU A 1 89 ? 1.470 5.624 0.727 1.00 94.19 89 LEU A CA 1
ATOM 693 C C . LEU A 1 89 ? 1.745 4.357 -0.093 1.00 94.19 89 LEU A C 1
ATOM 695 O O . LEU A 1 89 ? 2.554 4.393 -1.019 1.00 94.19 89 LEU A O 1
ATOM 699 N N . LEU A 1 90 ? 1.046 3.253 0.195 1.00 93.12 90 LEU A N 1
ATOM 700 C CA . LEU A 1 90 ? 1.189 2.015 -0.578 1.00 93.12 90 LEU A CA 1
ATOM 701 C C . LEU A 1 90 ? 0.650 2.151 -2.005 1.00 93.12 90 LEU A C 1
ATOM 703 O O . LEU A 1 90 ? 1.247 1.611 -2.934 1.00 93.12 90 LEU A O 1
ATOM 707 N N . TRP A 1 91 ? -0.452 2.875 -2.200 1.00 95.00 91 TRP A N 1
ATOM 708 C CA . TRP A 1 91 ? -0.956 3.186 -3.540 1.00 95.00 91 TRP A CA 1
ATOM 709 C C . TRP A 1 91 ? -0.022 4.110 -4.308 1.00 95.00 91 TRP A C 1
ATOM 711 O O . TRP A 1 91 ? 0.212 3.872 -5.489 1.00 95.00 91 TRP A O 1
ATOM 721 N N . LEU A 1 92 ? 0.544 5.119 -3.645 1.00 91.75 92 LEU A N 1
ATOM 722 C CA . LEU A 1 92 ? 1.516 6.014 -4.262 1.00 91.75 92 LEU A CA 1
ATOM 723 C C . LEU A 1 92 ? 2.760 5.236 -4.705 1.00 91.75 92 LEU A C 1
ATOM 725 O O . LEU A 1 92 ? 3.161 5.334 -5.858 1.00 91.75 92 LEU A O 1
ATOM 729 N N . SER A 1 93 ? 3.308 4.396 -3.826 1.00 89.12 93 SER A N 1
ATOM 730 C CA . SER A 1 93 ? 4.418 3.492 -4.148 1.00 89.12 93 SER A CA 1
ATOM 731 C C . SER A 1 93 ? 4.097 2.604 -5.358 1.00 89.12 93 SER A C 1
ATOM 733 O O . SER A 1 93 ? 4.873 2.534 -6.310 1.00 89.12 93 SER A O 1
ATOM 735 N N . PHE A 1 94 ? 2.910 1.994 -5.380 1.00 90.25 94 PHE A N 1
ATOM 736 C CA . PHE A 1 94 ? 2.478 1.156 -6.495 1.00 90.25 94 PHE A CA 1
ATOM 737 C C . PHE A 1 94 ? 2.310 1.934 -7.811 1.00 90.25 94 PHE A C 1
ATOM 739 O O . PHE A 1 94 ? 2.697 1.440 -8.870 1.00 90.25 94 PHE A O 1
ATOM 746 N N . TYR A 1 95 ? 1.769 3.152 -7.754 1.00 90.19 95 TYR A N 1
ATOM 747 C CA . TYR A 1 95 ? 1.653 4.034 -8.914 1.00 90.19 95 TYR A CA 1
ATOM 748 C C . TYR A 1 95 ? 3.030 4.377 -9.487 1.00 90.19 95 TYR A C 1
ATOM 750 O O . TYR A 1 95 ? 3.253 4.179 -10.677 1.00 90.19 95 TYR A O 1
ATOM 758 N N . TYR A 1 96 ? 3.975 4.804 -8.644 1.00 84.94 96 TYR A N 1
ATOM 759 C CA . TYR A 1 96 ? 5.345 5.101 -9.076 1.00 84.94 96 TYR A CA 1
ATOM 760 C C . TYR A 1 96 ? 6.000 3.893 -9.749 1.00 84.94 96 TYR A C 1
ATOM 762 O O . TYR A 1 96 ? 6.629 4.042 -10.792 1.00 84.94 96 TYR A O 1
ATOM 770 N N . LEU A 1 97 ? 5.784 2.688 -9.220 1.00 84.88 97 LEU A N 1
ATOM 771 C CA . LEU A 1 97 ? 6.350 1.466 -9.790 1.00 84.88 97 LEU A CA 1
ATOM 772 C C . LEU A 1 97 ? 5.742 1.084 -11.151 1.00 84.88 97 LEU A C 1
ATOM 774 O O . LEU A 1 97 ? 6.381 0.409 -11.954 1.00 84.88 97 LEU A O 1
ATOM 778 N N . THR A 1 98 ? 4.494 1.480 -11.409 1.00 88.38 98 THR A N 1
ATOM 779 C CA . THR A 1 98 ? 3.726 1.025 -12.578 1.00 88.38 98 THR A CA 1
ATOM 780 C C . THR A 1 98 ? 3.419 2.129 -13.588 1.00 88.38 98 THR A C 1
ATOM 782 O O . THR A 1 98 ? 2.843 1.842 -14.632 1.00 88.38 98 THR A O 1
ATOM 785 N N . HIS A 1 99 ? 3.840 3.376 -13.359 1.00 85.31 99 HIS A N 1
ATOM 786 C CA . HIS A 1 99 ? 3.525 4.495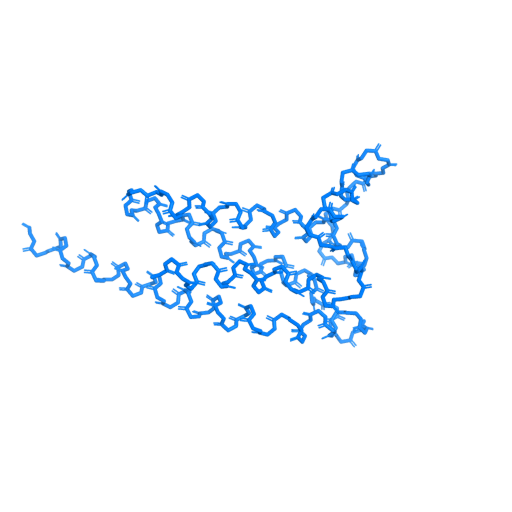 -14.256 1.00 85.31 99 HIS A CA 1
ATOM 787 C C . HIS A 1 99 ? 4.074 4.312 -15.688 1.00 85.31 99 HIS A C 1
ATOM 789 O O . HIS A 1 99 ? 3.472 4.795 -16.645 1.00 85.31 99 HIS A O 1
ATOM 795 N N . THR A 1 100 ? 5.158 3.545 -15.860 1.00 83.94 100 THR A N 1
ATOM 796 C CA . THR A 1 100 ? 5.744 3.185 -17.165 1.00 83.94 100 THR A CA 1
ATOM 797 C C . THR A 1 100 ? 5.210 1.868 -17.743 1.00 83.94 100 THR A C 1
ATOM 799 O O . THR A 1 100 ? 5.846 1.279 -18.615 1.00 83.94 100 THR A O 1
ATOM 802 N N . LEU A 1 101 ? 4.040 1.374 -17.311 1.00 85.81 101 LEU A N 1
ATOM 803 C CA . LEU A 1 101 ? 3.512 0.061 -17.733 1.00 85.81 101 LEU A CA 1
ATOM 804 C C . LEU A 1 101 ? 3.413 -0.124 -19.258 1.00 85.81 101 LEU A C 1
ATOM 806 O O . LEU A 1 101 ? 3.574 -1.231 -19.773 1.00 85.81 101 LEU A O 1
ATOM 810 N N . PHE A 1 102 ? 3.166 0.949 -20.006 1.00 83.50 102 PHE A N 1
ATOM 811 C CA . PHE A 1 102 ? 3.057 0.874 -21.461 1.00 83.50 102 PHE A CA 1
ATOM 812 C C . PHE A 1 102 ? 4.425 0.810 -22.149 1.00 83.50 102 PHE A C 1
ATOM 814 O O . PHE A 1 102 ? 4.532 0.233 -23.230 1.00 83.50 102 PHE A O 1
ATOM 821 N N . THR A 1 103 ? 5.482 1.307 -21.507 1.00 80.56 103 THR A N 1
ATOM 822 C CA . THR A 1 103 ? 6.822 1.427 -22.094 1.00 80.56 103 THR A CA 1
ATOM 823 C C . THR A 1 103 ? 7.808 0.379 -21.580 1.00 80.56 103 THR A C 1
ATOM 825 O O . THR A 1 103 ? 8.654 -0.058 -22.355 1.00 80.56 103 THR A O 1
ATOM 828 N N . SER A 1 104 ? 7.683 -0.100 -20.336 1.00 79.94 104 SER A N 1
ATOM 829 C CA . SER A 1 104 ? 8.621 -1.063 -19.743 1.00 79.94 104 SER A CA 1
ATOM 830 C C . SER A 1 104 ? 7.989 -2.435 -19.477 1.00 79.94 104 SER A C 1
ATOM 832 O O . SER A 1 104 ? 6.878 -2.560 -18.960 1.00 79.94 104 SER A O 1
ATOM 834 N N . GLY A 1 105 ? 8.710 -3.505 -19.832 1.00 82.31 105 GLY A N 1
ATOM 835 C CA . GLY A 1 105 ? 8.282 -4.880 -19.551 1.00 82.31 105 GLY A CA 1
ATOM 836 C C . GLY A 1 105 ? 8.235 -5.185 -18.050 1.00 82.31 105 GLY A C 1
ATOM 837 O O . GLY A 1 105 ? 7.305 -5.847 -17.593 1.00 82.31 105 GLY A O 1
ATOM 838 N N . LEU A 1 106 ? 9.181 -4.641 -17.274 1.00 82.44 106 LEU A N 1
ATOM 839 C CA . LEU A 1 106 ? 9.234 -4.828 -15.822 1.00 82.44 106 LEU A CA 1
ATOM 840 C C . LEU A 1 106 ? 8.023 -4.200 -15.122 1.00 82.44 106 LEU A C 1
ATOM 842 O O . LEU A 1 106 ? 7.403 -4.868 -14.297 1.00 82.44 106 LEU A O 1
ATOM 846 N N . ALA A 1 107 ? 7.601 -2.986 -15.500 1.00 83.44 107 ALA A N 1
ATOM 847 C CA . ALA A 1 107 ? 6.404 -2.379 -14.912 1.00 83.44 107 ALA A CA 1
ATOM 848 C C . ALA A 1 107 ? 5.134 -3.201 -15.184 1.00 83.44 107 ALA A C 1
ATOM 850 O O . ALA A 1 107 ? 4.253 -3.253 -14.327 1.00 83.44 107 ALA A O 1
ATOM 851 N N . ARG A 1 108 ? 5.034 -3.892 -16.332 1.00 88.19 108 ARG A N 1
ATOM 852 C CA . ARG A 1 108 ? 3.903 -4.800 -16.620 1.00 88.19 108 ARG A CA 1
ATOM 853 C C . ARG A 1 108 ? 3.892 -6.007 -15.690 1.00 88.19 108 ARG A C 1
ATOM 855 O O . ARG A 1 108 ? 2.826 -6.395 -15.216 1.00 88.19 108 ARG A O 1
ATOM 862 N N . ILE A 1 109 ? 5.062 -6.581 -15.415 1.00 85.19 109 ILE A N 1
ATOM 863 C CA . ILE A 1 109 ? 5.203 -7.699 -14.476 1.00 85.19 109 ILE A CA 1
ATOM 864 C C . ILE A 1 109 ? 4.834 -7.230 -13.065 1.00 85.19 109 ILE A C 1
ATOM 866 O O . ILE A 1 109 ? 3.969 -7.833 -12.429 1.00 85.19 109 ILE A O 1
ATOM 870 N N . SER A 1 110 ? 5.395 -6.109 -12.609 1.00 86.31 110 SER A N 1
ATOM 871 C CA . SER A 1 110 ? 5.071 -5.509 -11.308 1.00 86.31 110 SER A CA 1
ATOM 872 C C . SER A 1 110 ? 3.584 -5.195 -11.176 1.00 86.31 110 SER A C 1
ATOM 874 O O . SER A 1 110 ? 2.980 -5.468 -10.140 1.00 86.31 110 SER A O 1
ATOM 876 N N . PHE A 1 111 ? 2.951 -4.696 -12.238 1.00 88.62 111 PHE A N 1
ATOM 877 C CA . PHE A 1 111 ? 1.510 -4.474 -12.260 1.00 88.62 111 PHE A CA 1
ATOM 878 C C . PHE A 1 111 ? 0.724 -5.785 -12.111 1.00 88.62 111 PHE A C 1
ATOM 880 O O . PHE A 1 111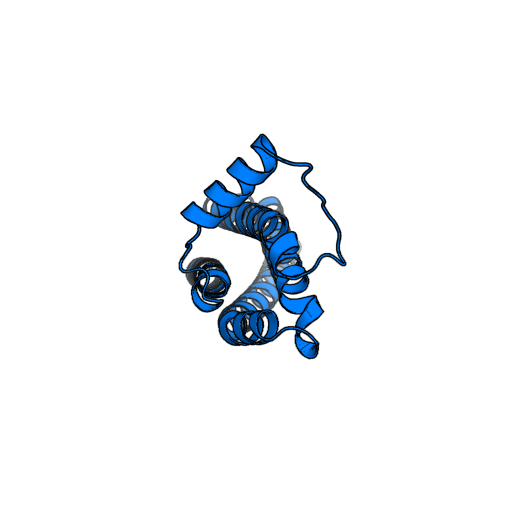 ? -0.179 -5.857 -11.278 1.00 88.62 111 PHE A O 1
ATOM 887 N N . ALA A 1 112 ? 1.092 -6.835 -12.855 1.00 88.06 112 ALA A N 1
ATOM 888 C CA . ALA A 1 112 ? 0.435 -8.141 -12.783 1.00 88.06 112 ALA A CA 1
ATOM 889 C C . ALA A 1 112 ? 0.536 -8.768 -11.380 1.00 88.06 112 ALA A C 1
ATOM 891 O O . ALA A 1 112 ? -0.475 -9.197 -10.818 1.00 88.06 112 ALA A O 1
ATOM 892 N N . PHE A 1 113 ? 1.726 -8.748 -10.772 1.00 86.69 113 PHE A N 1
ATOM 893 C CA . PHE A 1 113 ? 1.938 -9.213 -9.394 1.00 86.69 113 PHE A CA 1
ATOM 894 C C . PHE A 1 113 ? 1.318 -8.283 -8.338 1.00 86.69 113 PHE A C 1
ATOM 896 O O . PHE A 1 113 ? 1.043 -8.716 -7.219 1.00 86.69 113 PHE A O 1
ATOM 903 N N . GLY A 1 114 ? 1.047 -7.027 -8.690 1.00 88.00 114 GLY A N 1
ATOM 904 C CA . GLY A 1 114 ? 0.348 -6.056 -7.852 1.00 88.00 114 GLY A CA 1
ATOM 905 C C . GLY A 1 114 ? -1.171 -6.165 -7.836 1.00 88.00 114 GLY A C 1
ATOM 906 O O . GLY A 1 114 ? -1.804 -5.561 -6.968 1.00 88.00 114 GLY A O 1
ATOM 907 N N . LEU A 1 115 ? -1.783 -6.954 -8.722 1.00 90.88 115 LEU A N 1
ATOM 908 C CA . LEU A 1 115 ? -3.242 -7.113 -8.754 1.00 90.88 115 LEU A CA 1
ATOM 909 C C . LEU A 1 115 ? -3.830 -7.649 -7.433 1.00 90.88 115 LEU A C 1
ATOM 911 O O . LEU A 1 115 ? -4.792 -7.051 -6.938 1.00 90.88 115 LEU A O 1
ATOM 915 N N . PRO A 1 116 ? -3.272 -8.700 -6.793 1.00 90.94 116 PRO A N 1
ATOM 916 C CA . PRO A 1 116 ? -3.745 -9.148 -5.482 1.00 90.94 116 PRO A CA 1
ATOM 917 C C . PRO A 1 116 ? -3.663 -8.048 -4.413 1.00 90.94 116 PRO A C 1
ATOM 919 O O . PRO A 1 116 ? -4.579 -7.892 -3.601 1.00 90.94 116 PRO A O 1
ATOM 922 N N . PHE A 1 117 ? -2.602 -7.234 -4.442 1.00 92.81 117 PHE A N 1
ATOM 923 C CA . PHE A 1 117 ? -2.448 -6.084 -3.550 1.00 92.81 117 PHE A CA 1
ATOM 924 C C . PHE A 1 117 ? -3.527 -5.023 -3.794 1.00 92.81 117 PHE A C 1
ATOM 926 O O . PHE A 1 117 ? -4.153 -4.558 -2.835 1.00 92.81 117 PHE A O 1
ATOM 933 N N . LEU A 1 118 ? -3.785 -4.659 -5.052 1.00 93.69 118 LEU A N 1
ATOM 934 C CA . LEU A 1 118 ? -4.830 -3.699 -5.413 1.00 93.69 118 LEU A CA 1
ATOM 935 C C . LEU A 1 118 ? -6.205 -4.166 -4.930 1.00 93.69 118 LEU A C 1
ATOM 937 O O . LEU A 1 118 ? -6.907 -3.417 -4.252 1.00 93.69 118 LEU A O 1
ATOM 941 N N . LEU A 1 119 ? -6.561 -5.426 -5.185 1.00 95.12 119 LEU A N 1
ATOM 942 C CA . LEU A 1 119 ? -7.835 -5.987 -4.735 1.00 95.12 119 LEU A CA 1
ATOM 943 C C . LEU A 1 119 ? -7.964 -5.937 -3.207 1.00 95.12 119 LEU A C 1
ATOM 945 O O . LEU A 1 119 ? -8.958 -5.429 -2.678 1.00 95.12 119 LEU A O 1
ATOM 949 N N . CYS A 1 120 ? -6.951 -6.404 -2.472 1.00 94.38 120 CYS A N 1
ATOM 950 C CA . CYS A 1 120 ? -6.985 -6.372 -1.011 1.00 94.38 120 CYS A CA 1
ATOM 951 C C . CYS A 1 120 ? -7.009 -4.945 -0.450 1.00 94.38 120 CYS A C 1
ATOM 953 O O . CYS A 1 120 ? -7.718 -4.694 0.526 1.00 94.38 120 CYS A O 1
ATOM 955 N N . SER A 1 121 ? -6.261 -4.012 -1.040 1.00 94.81 121 SER A N 1
ATOM 956 C CA . SER A 1 121 ? -6.211 -2.618 -0.585 1.00 94.81 121 SER A CA 1
ATOM 957 C C .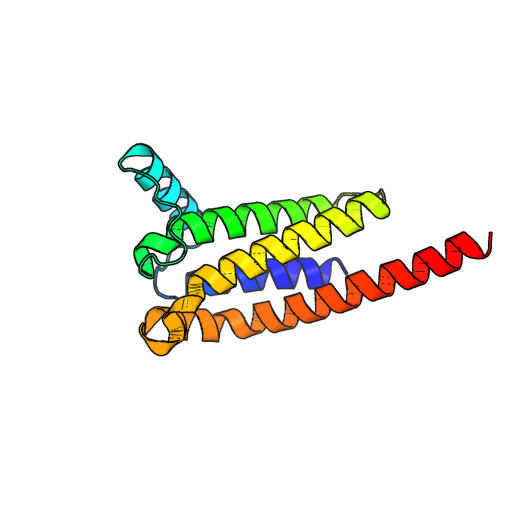 SER A 1 121 ? -7.530 -1.876 -0.827 1.00 94.81 121 SER A C 1
ATOM 959 O O . SER A 1 121 ? -8.000 -1.191 0.081 1.00 94.81 121 SER A O 1
ATOM 961 N N . ILE A 1 122 ? -8.200 -2.083 -1.966 1.00 96.62 122 ILE A N 1
ATOM 962 C CA . ILE A 1 122 ? -9.535 -1.520 -2.236 1.00 96.62 122 ILE A CA 1
ATOM 963 C C . ILE A 1 122 ? -10.566 -2.071 -1.243 1.00 96.62 122 ILE A C 1
ATOM 965 O O . ILE A 1 122 ? -11.328 -1.312 -0.639 1.00 96.62 122 ILE A O 1
ATOM 969 N N . LEU A 1 123 ? -10.569 -3.387 -1.009 1.00 96.25 123 LEU A N 1
ATOM 970 C CA . LEU A 1 123 ? -11.461 -3.998 -0.018 1.00 96.25 123 LEU A CA 1
ATOM 971 C C . LEU A 1 123 ? -11.196 -3.459 1.393 1.00 96.25 123 LEU A C 1
ATOM 973 O O . LEU A 1 123 ? -12.136 -3.239 2.166 1.00 96.25 123 LEU A O 1
ATOM 977 N N . LEU A 1 124 ? -9.926 -3.231 1.738 1.00 95.44 124 LEU A N 1
ATOM 978 C CA . LEU A 1 124 ? -9.540 -2.640 3.013 1.00 95.44 124 LEU A CA 1
ATOM 979 C C . LEU A 1 124 ? -10.047 -1.200 3.125 1.00 95.44 124 LEU A C 1
ATOM 981 O O . LEU A 1 124 ? -10.637 -0.861 4.151 1.00 95.44 124 LEU A O 1
ATOM 985 N N . PHE A 1 125 ? -9.897 -0.395 2.073 1.00 96.81 125 PHE A N 1
ATOM 986 C CA . PHE A 1 125 ? -10.405 0.974 2.009 1.00 96.81 125 PHE A CA 1
ATOM 987 C C . PHE A 1 125 ? -11.917 1.037 2.248 1.00 96.81 125 PHE A C 1
ATOM 989 O O . PHE A 1 125 ? -12.370 1.712 3.172 1.00 96.81 125 PHE A O 1
ATOM 996 N N . ILE A 1 126 ? -12.702 0.259 1.494 1.00 96.12 126 ILE A N 1
ATOM 997 C CA . ILE A 1 126 ? -14.167 0.208 1.648 1.00 96.12 126 ILE A CA 1
ATOM 998 C C . ILE A 1 126 ? -14.541 -0.157 3.089 1.00 96.12 126 ILE A C 1
ATOM 1000 O O . ILE A 1 126 ? -15.454 0.426 3.680 1.00 96.12 126 ILE A O 1
ATOM 1004 N N . LYS A 1 127 ? -13.820 -1.113 3.684 1.00 94.62 127 LYS A N 1
ATOM 1005 C CA . LYS A 1 127 ? -14.069 -1.551 5.058 1.00 94.62 127 LYS A CA 1
ATOM 1006 C C . LYS A 1 127 ? -13.737 -0.475 6.094 1.00 94.62 127 LYS A C 1
ATOM 1008 O O . LYS A 1 127 ? -14.482 -0.352 7.062 1.00 94.62 127 LYS A O 1
ATOM 1013 N N . ILE A 1 128 ? -12.670 0.299 5.884 1.00 94.44 128 ILE A N 1
ATOM 1014 C CA . ILE A 1 128 ? -12.295 1.441 6.734 1.00 94.44 128 ILE A CA 1
ATOM 1015 C C . ILE A 1 128 ? -13.407 2.497 6.732 1.00 94.44 128 ILE A C 1
ATOM 1017 O O . ILE A 1 128 ? -13.826 2.946 7.799 1.00 94.44 128 ILE A O 1
ATOM 1021 N N . ILE A 1 129 ? -13.924 2.854 5.552 1.00 94.88 129 ILE A N 1
ATOM 1022 C CA . ILE A 1 129 ? -14.997 3.851 5.427 1.00 94.88 129 ILE A CA 1
ATOM 1023 C C . ILE A 1 129 ? -16.286 3.366 6.101 1.00 94.88 129 ILE A C 1
ATOM 1025 O O . ILE A 1 129 ? -16.891 4.106 6.877 1.00 94.88 129 ILE A O 1
ATOM 1029 N N . ARG A 1 130 ? -16.681 2.105 5.874 1.00 93.56 130 ARG A N 1
ATOM 1030 C CA . ARG A 1 130 ? -17.883 1.526 6.502 1.00 93.56 130 ARG A CA 1
ATOM 1031 C C . ARG A 1 130 ? -17.792 1.486 8.028 1.00 93.56 130 ARG A C 1
ATOM 1033 O O . ARG A 1 130 ? -18.764 1.814 8.698 1.00 93.56 130 ARG A O 1
ATOM 1040 N N . GLU A 1 131 ? -16.645 1.097 8.588 1.00 91.62 131 GLU A N 1
ATOM 1041 C CA . GLU A 1 131 ? -16.464 1.058 10.047 1.00 91.62 131 GLU A CA 1
ATOM 1042 C C . GLU A 1 131 ? -16.591 2.453 10.670 1.00 91.62 131 GLU A C 1
ATOM 1044 O O . GLU A 1 131 ? -17.220 2.604 11.717 1.00 91.62 131 GLU A O 1
ATOM 1049 N N . ARG A 1 132 ? -16.037 3.479 10.013 1.00 92.12 132 ARG A N 1
ATOM 1050 C CA . ARG A 1 132 ? -16.165 4.862 10.477 1.00 92.12 132 ARG A CA 1
ATOM 1051 C C . ARG A 1 132 ? -17.627 5.302 10.535 1.00 92.12 132 ARG A C 1
ATOM 1053 O O . ARG A 1 132 ? -18.046 5.829 11.559 1.00 92.12 132 ARG A O 1
ATOM 1060 N N . GLN A 1 133 ? -18.400 5.034 9.482 1.00 91.44 133 GLN A N 1
ATOM 1061 C CA . GLN A 1 133 ? -19.824 5.380 9.436 1.00 91.44 133 GLN A CA 1
ATOM 1062 C C . GLN A 1 133 ? -20.634 4.681 10.535 1.00 91.44 133 GLN A C 1
ATOM 1064 O O . GLN A 1 133 ? -21.529 5.289 11.112 1.00 91.44 133 GLN A O 1
ATOM 1069 N N . LEU A 1 134 ? -20.332 3.411 10.829 1.00 91.00 134 LEU A N 1
ATOM 1070 C CA . LEU A 1 134 ? -21.001 2.670 11.903 1.00 91.00 134 LEU A CA 1
ATOM 1071 C C . LEU A 1 134 ? -20.708 3.290 13.274 1.00 91.00 134 LEU A C 1
ATOM 1073 O O . LEU A 1 134 ? -21.640 3.569 14.021 1.00 91.00 134 LEU A O 1
ATOM 1077 N N . LYS A 1 135 ? -19.439 3.599 13.566 1.00 89.50 135 LYS A N 1
ATOM 1078 C CA . LYS A 1 135 ? -19.060 4.229 14.840 1.00 89.50 135 LYS A CA 1
ATOM 1079 C C . LYS A 1 135 ? -19.614 5.640 15.006 1.00 89.50 135 LYS A C 1
ATOM 1081 O O . LYS A 1 135 ? -20.002 6.009 16.106 1.00 89.50 135 LYS A O 1
ATOM 1086 N N . GLU A 1 136 ? -19.653 6.437 13.940 1.00 89.25 136 GLU A N 1
ATOM 1087 C CA . GLU A 1 136 ? -20.256 7.776 13.991 1.00 89.25 136 GLU A CA 1
ATOM 1088 C C . GLU A 1 136 ? -21.764 7.703 14.285 1.00 89.25 136 GLU A C 1
ATOM 1090 O O . GLU A 1 136 ? -22.274 8.535 15.028 1.00 89.25 136 GLU A O 1
ATOM 1095 N N . LYS A 1 137 ? -22.473 6.682 13.781 1.00 90.06 137 LYS A N 1
ATOM 1096 C CA . LYS A 1 137 ? -23.886 6.454 14.130 1.00 90.06 137 LYS A CA 1
ATOM 1097 C C . LYS A 1 137 ? -24.075 6.083 15.601 1.00 90.06 137 LYS A C 1
ATOM 1099 O O . LYS A 1 137 ? -24.978 6.626 16.223 1.00 90.06 137 LYS A O 1
ATOM 1104 N N . GLU A 1 138 ? -23.232 5.207 16.147 1.00 89.38 138 GLU A N 1
ATOM 1105 C CA . GLU A 1 138 ? -23.281 4.808 17.564 1.00 89.38 138 GLU A CA 1
ATOM 1106 C C . GLU A 1 138 ? -23.035 6.002 18.502 1.00 89.38 138 GLU A C 1
ATOM 1108 O O . GLU A 1 138 ? -23.769 6.183 19.465 1.00 89.38 138 GLU A O 1
ATOM 1113 N N . LEU A 1 139 ? -22.050 6.854 18.187 1.00 86.56 139 LEU A N 1
ATOM 1114 C CA . LEU A 1 139 ? -21.722 8.048 18.980 1.00 86.56 139 LEU A CA 1
ATOM 1115 C C . LEU A 1 139 ? -22.811 9.129 18.960 1.00 86.56 139 LEU A C 1
ATOM 1117 O O . LEU A 1 139 ? -22.903 9.897 19.907 1.00 86.56 139 LEU A O 1
ATOM 1121 N N . ASN A 1 140 ? -23.602 9.214 17.890 1.00 84.31 140 ASN A N 1
ATOM 1122 C CA . ASN A 1 140 ? -24.676 10.204 17.768 1.00 84.31 140 ASN A CA 1
ATOM 1123 C C . ASN A 1 140 ? -25.999 9.742 18.412 1.00 84.31 140 ASN A C 1
ATOM 1125 O O . ASN A 1 140 ? -26.961 10.506 18.427 1.00 84.31 140 ASN A O 1
ATOM 1129 N N . GLN A 1 141 ? -26.077 8.490 18.878 1.00 76.31 141 GLN A N 1
ATOM 1130 C CA . GLN A 1 141 ? -27.250 7.918 19.554 1.00 76.31 141 GLN A CA 1
ATOM 1131 C C . GLN A 1 141 ? -27.120 7.895 21.088 1.00 76.31 141 GLN A C 1
ATOM 1133 O O . GLN A 1 141 ? -28.102 7.591 21.764 1.00 76.31 141 GLN A O 1
ATOM 1138 N N . THR A 1 142 ? -25.936 8.207 21.622 1.00 63.28 142 THR A N 1
ATOM 1139 C CA . THR A 1 142 ? -25.626 8.369 23.056 1.00 63.28 142 THR A CA 1
ATOM 1140 C C . THR A 1 142 ? -25.521 9.831 23.438 1.00 63.28 142 THR A C 1
ATOM 1142 O O . THR A 1 142 ? -26.020 10.185 24.526 1.00 63.28 142 THR A O 1
#

Sequence (142 aa):
MKRLTILTILFNFFIVVGAGHGIGFVGIIEMALLNYLTSDFTLSPFADYDASLPAVGLLALIGQITLIISLATKNYRFNYWLKLLGLFLLWLSFYYLTHTLFTSGLARISFAFGLPFLLCSILLFIKIIRERQLKEKELNQT